Protein AF-A0A661YUP9-F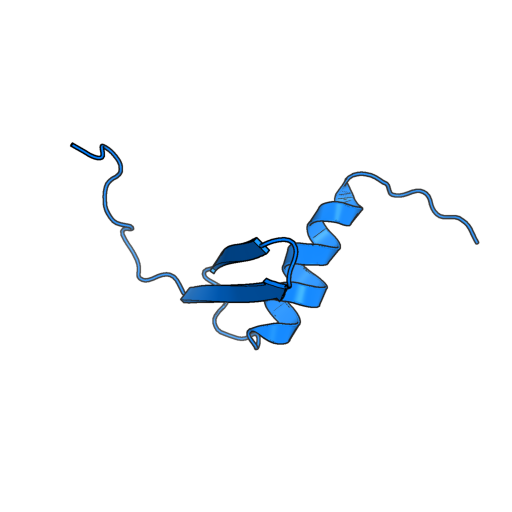1 (afdb_monomer)

pLDDT: mean 83.44, std 16.95, range [36.41, 97.25]

Mean predicted 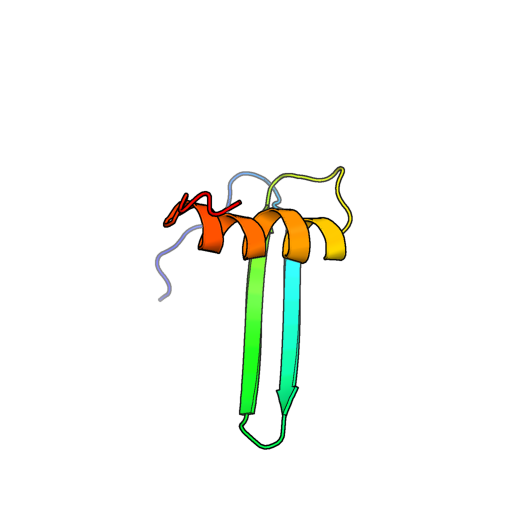aligned error: 7.97 Å

Solvent-accessible surface area (backbone atoms only — not comparable to full-atom values): 4087 Å² total; per-residue (Å²): 129,86,84,78,76,82,73,96,62,92,64,50,76,44,78,49,80,46,80,53,99,92,45,76,50,77,47,80,46,79,41,83,70,76,90,59,54,69,68,54,45,44,59,67,49,52,56,46,54,69,49,74,81,58,88,72,87,73,130

Secondary structure (DSSP, 8-state):
---PPPPSS--EEEEEEEEETTEEEEEEEEES--SS-HHHIIIIIIIHHHGGG------

Radius of gyration: 15.33 Å; Cα contacts (8 Å, |Δi|>4): 39; chains: 1; bounding box: 32×45×31 Å

Sequence (59 aa):
MYKAGSWAKPEKVIVKVEVSEQGTNIRYIVTNLAEFKAKALYEKGYCARVCHGTQNKRA

Structure (mmCIF, N/CA/C/O backbone):
data_AF-A0A661YUP9-F1
#
_entry.id   AF-A0A661YUP9-F1
#
loop_
_atom_site.group_PDB
_atom_site.id
_atom_site.type_symbol
_atom_site.label_atom_id
_atom_site.label_alt_id
_atom_site.label_comp_id
_atom_site.label_asym_id
_atom_site.label_entity_id
_atom_site.label_seq_id
_atom_site.pdbx_PDB_ins_code
_atom_site.Cartn_x
_atom_site.Cartn_y
_atom_site.Cartn_z
_atom_site.occupancy
_atom_site.B_iso_or_equiv
_atom_site.auth_seq_id
_atom_site.auth_comp_id
_atom_site.auth_asym_id
_atom_site.auth_atom_id
_atom_site.pdbx_PDB_model_num
ATOM 1 N N . MET A 1 1 ? -16.955 -13.988 -16.916 1.00 70.94 1 MET A N 1
ATOM 2 C CA . MET A 1 1 ? -15.549 -14.318 -16.591 1.00 70.94 1 MET A CA 1
ATOM 3 C C . MET A 1 1 ? -14.737 -13.028 -16.610 1.00 70.94 1 MET A C 1
ATOM 5 O O . MET A 1 1 ? -14.938 -12.236 -17.526 1.00 70.94 1 MET A O 1
ATOM 9 N N . TYR A 1 2 ? -13.915 -12.768 -15.587 1.00 77.75 2 TYR A N 1
ATOM 10 C CA . TYR A 1 2 ? -13.061 -11.573 -15.528 1.00 77.75 2 TYR A CA 1
ATOM 11 C C . TYR A 1 2 ? -12.066 -11.589 -16.698 1.00 77.75 2 TYR A C 1
ATOM 13 O O . TYR A 1 2 ? -11.462 -12.624 -16.963 1.00 77.75 2 TYR A O 1
ATOM 21 N N . LYS A 1 3 ? -11.964 -10.480 -17.441 1.00 88.00 3 LYS A N 1
ATOM 22 C CA . LYS A 1 3 ? -11.248 -10.426 -18.730 1.00 88.00 3 LYS A CA 1
ATOM 23 C C . LYS A 1 3 ? -9.789 -9.976 -18.623 1.00 88.00 3 LYS A C 1
ATOM 25 O O . LYS A 1 3 ? -9.087 -10.019 -19.629 1.00 88.00 3 LYS A O 1
ATOM 30 N N . ALA A 1 4 ? -9.337 -9.505 -17.460 1.00 86.44 4 ALA A N 1
ATOM 31 C CA . ALA A 1 4 ? -7.953 -9.065 -17.325 1.00 86.44 4 ALA A CA 1
ATOM 32 C C . ALA A 1 4 ? -7.031 -10.275 -17.131 1.00 86.44 4 ALA A C 1
ATOM 34 O O . ALA A 1 4 ? -7.311 -11.152 -16.312 1.00 86.44 4 ALA A O 1
ATOM 35 N N . GLY A 1 5 ? -5.944 -10.311 -17.900 1.00 85.94 5 GLY A N 1
ATOM 36 C CA . GLY A 1 5 ? -4.880 -11.295 -17.735 1.00 85.94 5 GLY A CA 1
ATOM 37 C C . GLY A 1 5 ? -3.995 -10.992 -16.525 1.00 85.94 5 GLY A C 1
ATOM 38 O O . GLY A 1 5 ? -4.048 -9.907 -15.945 1.00 85.94 5 GLY A O 1
ATOM 39 N N . SER A 1 6 ? -3.163 -11.963 -16.160 1.00 88.31 6 SER A N 1
ATOM 40 C CA . SER A 1 6 ? -2.132 -11.795 -15.135 1.00 88.31 6 SER A CA 1
ATOM 41 C C . SER A 1 6 ? -1.013 -10.869 -15.617 1.00 88.31 6 SER A C 1
ATOM 43 O O . SER A 1 6 ? -0.744 -10.765 -16.815 1.00 88.31 6 SER A O 1
ATOM 45 N N . TRP A 1 7 ? -0.316 -10.223 -14.684 1.00 89.19 7 TRP A N 1
ATOM 46 C CA . TRP A 1 7 ? 0.883 -9.450 -15.006 1.00 89.19 7 TRP A CA 1
ATOM 47 C C . TRP A 1 7 ? 2.034 -10.355 -15.455 1.00 89.19 7 TRP A C 1
ATOM 49 O O . TRP A 1 7 ? 2.213 -11.456 -14.940 1.00 89.19 7 TRP A O 1
ATOM 59 N N . ALA A 1 8 ? 2.852 -9.853 -16.384 1.00 90.81 8 ALA A N 1
ATOM 60 C CA . ALA A 1 8 ? 4.042 -10.557 -16.865 1.00 90.81 8 ALA A CA 1
ATOM 61 C C . ALA A 1 8 ? 5.154 -10.661 -15.804 1.00 90.81 8 ALA A C 1
ATOM 63 O O . ALA A 1 8 ? 6.035 -11.511 -15.911 1.00 90.81 8 ALA A O 1
ATOM 64 N N . LYS A 1 9 ? 5.139 -9.780 -14.797 1.00 89.81 9 LYS A N 1
ATOM 65 C CA . LYS A 1 9 ? 6.106 -9.738 -13.698 1.00 89.81 9 LYS A CA 1
ATOM 66 C C . LYS A 1 9 ? 5.371 -9.654 -12.360 1.00 89.81 9 LYS A C 1
ATOM 68 O O . LYS A 1 9 ? 4.272 -9.099 -12.318 1.00 89.81 9 LYS A O 1
ATOM 73 N N . PRO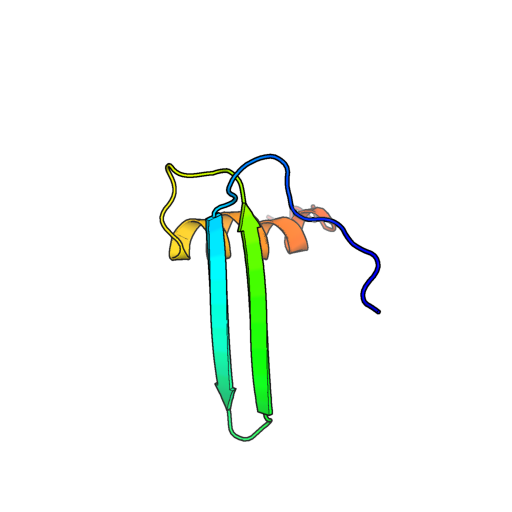 A 1 10 ? 5.956 -10.189 -11.275 1.00 88.31 10 PRO A N 1
ATOM 74 C CA . PRO A 1 10 ? 5.389 -10.028 -9.947 1.00 88.31 10 PRO A CA 1
ATOM 75 C C . PRO A 1 10 ? 5.455 -8.557 -9.527 1.00 88.31 10 PRO A C 1
ATOM 77 O O . PRO A 1 10 ? 6.516 -7.938 -9.565 1.00 88.31 10 PRO A O 1
ATOM 80 N N . GLU A 1 11 ? 4.317 -8.021 -9.098 1.00 91.12 11 GLU A N 1
ATOM 81 C CA . GLU A 1 11 ? 4.193 -6.665 -8.569 1.00 91.12 11 GLU A CA 1
ATOM 82 C C . GLU A 1 11 ? 3.968 -6.713 -7.056 1.00 91.12 11 GLU A C 1
ATOM 84 O O . GLU A 1 11 ? 3.302 -7.611 -6.532 1.00 91.12 11 GLU A O 1
ATOM 89 N N . LYS A 1 12 ? 4.505 -5.731 -6.332 1.00 91.50 12 LYS A N 1
ATOM 90 C CA . LYS A 1 12 ? 4.289 -5.607 -4.890 1.00 91.50 12 LYS A CA 1
ATOM 91 C C . LYS A 1 12 ? 2.934 -4.954 -4.645 1.00 91.50 12 LYS A C 1
ATOM 93 O O . LYS A 1 12 ? 2.648 -3.872 -5.157 1.00 91.50 12 LYS A O 1
ATOM 98 N N . VAL A 1 13 ? 2.116 -5.592 -3.813 1.00 92.88 13 VAL A N 1
ATOM 99 C CA . VAL A 1 13 ? 0.791 -5.088 -3.434 1.00 92.88 13 VAL A CA 1
ATOM 100 C C . VAL A 1 13 ? 0.806 -4.655 -1.973 1.00 92.88 13 VAL A C 1
ATOM 102 O O . VAL A 1 13 ? 1.187 -5.415 -1.087 1.00 92.88 13 VAL A O 1
ATOM 105 N N . ILE A 1 14 ? 0.385 -3.418 -1.720 1.00 93.62 14 ILE A N 1
ATOM 106 C CA . ILE A 1 14 ? 0.201 -2.853 -0.383 1.00 93.62 14 ILE A CA 1
ATOM 107 C C . ILE A 1 14 ? -1.285 -2.598 -0.175 1.00 93.62 14 ILE A C 1
ATOM 109 O O . ILE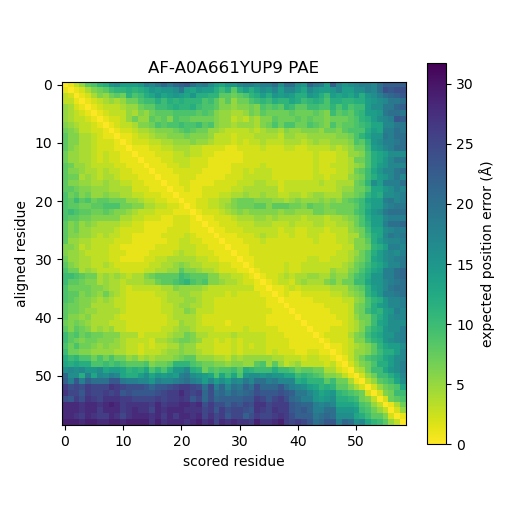 A 1 14 ? -1.944 -2.015 -1.036 1.00 93.62 14 ILE A O 1
ATOM 113 N N . VAL A 1 15 ? -1.799 -2.997 0.986 1.00 95.00 15 VAL A N 1
ATOM 114 C CA . VAL A 1 15 ? -3.200 -2.796 1.363 1.00 95.00 15 VAL A CA 1
ATOM 115 C C . VAL A 1 15 ? -3.270 -1.882 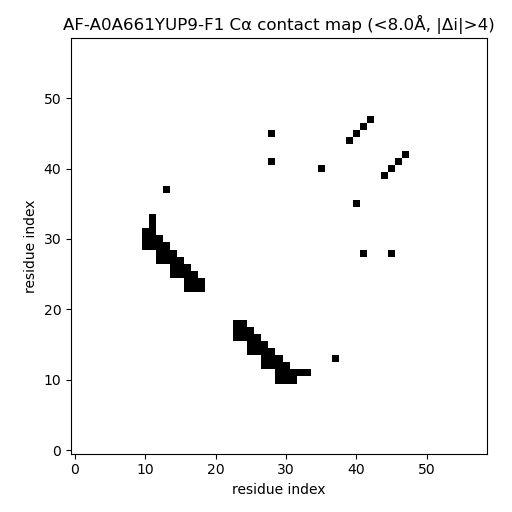2.578 1.00 95.00 15 VAL A C 1
ATOM 117 O O . VAL A 1 15 ? -2.615 -2.134 3.590 1.00 95.00 15 VAL A O 1
ATOM 120 N N . LYS A 1 16 ? -4.080 -0.826 2.487 1.00 93.94 16 LYS A N 1
ATOM 121 C CA . LYS A 1 16 ? -4.500 -0.022 3.636 1.00 93.94 16 LYS A CA 1
ATOM 122 C C . LYS A 1 16 ? -5.963 -0.333 3.917 1.00 93.94 16 LYS A C 1
ATOM 124 O O . LYS A 1 16 ? -6.817 -0.063 3.078 1.00 93.94 16 LYS A O 1
ATOM 129 N N . VAL A 1 17 ? -6.226 -0.874 5.102 1.00 95.00 17 VAL A N 1
ATOM 130 C CA . VAL A 1 17 ? -7.579 -1.126 5.605 1.00 95.00 17 VAL A CA 1
ATOM 131 C C . VAL A 1 17 ? -7.868 -0.130 6.723 1.00 95.00 17 VAL A C 1
ATOM 133 O O . VAL A 1 17 ? -7.040 0.078 7.613 1.00 95.00 17 VAL A O 1
ATOM 136 N N . GLU A 1 18 ? -9.015 0.529 6.645 1.00 94.94 18 GLU A N 1
ATOM 137 C CA . GLU A 1 18 ? -9.561 1.410 7.676 1.00 94.94 18 GLU A CA 1
ATOM 138 C C . GLU A 1 18 ? -10.968 0.926 7.998 1.00 94.94 18 GLU A C 1
ATOM 140 O O . GLU A 1 18 ? -11.792 0.807 7.098 1.00 94.94 18 GLU A O 1
ATOM 145 N N . VAL A 1 19 ? -11.229 0.611 9.264 1.00 96.94 19 VAL A N 1
ATOM 146 C CA . VAL A 1 19 ? -12.538 0.143 9.731 1.00 96.94 19 VAL A CA 1
ATO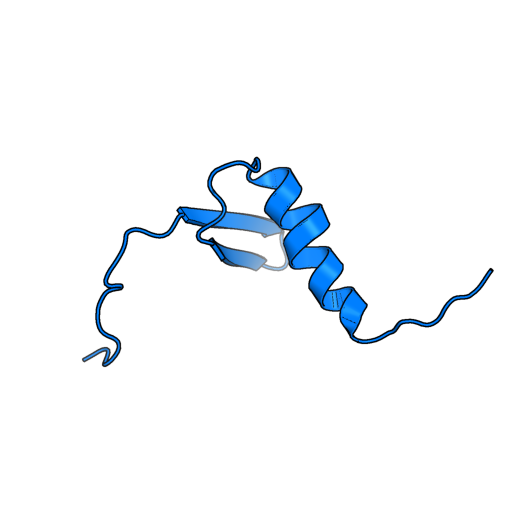M 147 C C . VAL A 1 19 ? -13.051 1.152 10.744 1.00 96.94 19 VAL A C 1
ATOM 149 O O . VAL A 1 19 ? -12.346 1.475 11.699 1.00 96.94 19 VAL A O 1
ATOM 152 N N . SER A 1 20 ? -14.258 1.660 10.525 1.00 96.50 20 SER A N 1
ATOM 153 C CA . SER A 1 20 ? -14.974 2.519 11.464 1.00 96.50 20 SER A CA 1
ATOM 154 C C . SER A 1 20 ? -16.441 2.101 11.548 1.00 96.50 20 SER A C 1
ATOM 156 O O . SER A 1 20 ? -16.911 1.272 10.769 1.00 96.50 20 SER A O 1
ATOM 158 N N . GLU A 1 21 ? -17.187 2.712 12.466 1.00 96.69 21 GLU A N 1
ATOM 159 C CA . GLU A 1 21 ? -18.645 2.540 12.568 1.00 96.69 21 GLU A CA 1
ATOM 160 C C . GLU A 1 21 ? -19.381 2.937 11.276 1.00 96.69 21 GLU A C 1
ATOM 162 O O . GLU A 1 21 ? -20.474 2.454 11.004 1.00 96.69 21 GLU A O 1
ATOM 167 N N . GLN A 1 22 ? -18.764 3.787 10.449 1.00 94.25 22 GLN A N 1
ATOM 168 C CA . GLN A 1 22 ? -19.312 4.249 9.171 1.00 94.25 22 GLN A CA 1
ATOM 169 C C . GLN A 1 22 ? -19.018 3.280 8.014 1.00 94.25 22 GLN A C 1
ATOM 171 O O . GLN A 1 22 ? -19.527 3.469 6.910 1.00 94.25 22 GLN A O 1
ATOM 176 N N . GLY A 1 23 ? -18.194 2.253 8.242 1.00 95.50 23 GLY A N 1
ATOM 177 C CA . GLY A 1 23 ? -17.889 1.214 7.266 1.00 95.50 23 GLY A CA 1
ATOM 178 C C . GLY A 1 23 ? -16.401 0.898 7.130 1.00 95.50 23 GLY A C 1
ATOM 179 O O . GLY A 1 23 ? -15.544 1.379 7.871 1.00 95.50 23 GLY A O 1
ATOM 180 N N . THR A 1 24 ? -16.095 0.049 6.147 1.00 97.25 24 THR A N 1
ATOM 181 C CA . THR A 1 24 ? -14.728 -0.386 5.836 1.00 97.25 24 THR A CA 1
ATOM 182 C C . THR A 1 24 ? -14.230 0.305 4.571 1.00 97.25 24 THR A C 1
ATOM 184 O O . THR A 1 24 ? -14.835 0.184 3.508 1.00 97.25 24 THR A O 1
ATOM 187 N N . ASN A 1 25 ? -13.096 0.990 4.668 1.00 94.38 25 ASN A N 1
ATOM 188 C CA . ASN A 1 25 ? -12.405 1.622 3.554 1.00 94.38 25 ASN A CA 1
ATOM 189 C C . ASN A 1 25 ? -11.108 0.864 3.247 1.00 94.38 25 ASN A C 1
ATOM 191 O O . ASN A 1 25 ? -10.154 0.882 4.029 1.00 94.38 25 ASN A O 1
ATOM 195 N N . ILE A 1 26 ? -11.088 0.179 2.102 1.00 95.75 26 ILE A N 1
ATOM 196 C CA . ILE A 1 26 ? -9.952 -0.627 1.648 1.00 95.75 26 ILE A CA 1
ATOM 197 C C . ILE A 1 26 ? -9.324 0.038 0.430 1.00 95.75 26 ILE A C 1
ATOM 199 O O . ILE A 1 26 ? -9.994 0.293 -0.570 1.00 95.75 26 ILE A O 1
ATOM 203 N N . ARG A 1 27 ? -8.015 0.283 0.496 1.00 94.00 27 ARG A N 1
ATOM 204 C CA . ARG A 1 27 ? -7.230 0.839 -0.609 1.00 94.00 27 ARG A CA 1
ATOM 205 C C . ARG A 1 27 ? -6.093 -0.105 -0.968 1.00 94.00 27 ARG A C 1
ATOM 207 O O . ARG A 1 27 ? -5.347 -0.541 -0.091 1.00 94.00 27 ARG A O 1
ATOM 214 N N . TYR A 1 28 ? -5.943 -0.364 -2.263 1.00 93.69 28 TYR A N 1
ATOM 215 C CA . TYR A 1 28 ? -4.879 -1.192 -2.823 1.00 93.69 28 TYR A CA 1
ATOM 216 C C . TYR A 1 28 ? -3.902 -0.317 -3.604 1.00 93.69 28 TYR A C 1
ATOM 218 O O . TYR A 1 28 ? -4.303 0.482 -4.448 1.00 93.69 28 TYR A O 1
ATOM 226 N N . ILE A 1 29 ? -2.612 -0.485 -3.334 1.00 92.00 29 ILE A N 1
ATOM 227 C CA . ILE A 1 29 ? -1.528 0.140 -4.086 1.00 92.00 29 ILE A CA 1
ATOM 228 C C . ILE A 1 29 ? -0.700 -0.985 -4.693 1.00 92.00 29 ILE A C 1
ATOM 230 O O . ILE A 1 29 ? -0.063 -1.746 -3.967 1.00 92.00 29 ILE A O 1
ATOM 234 N N . VAL A 1 30 ? -0.703 -1.069 -6.020 1.00 92.56 30 VAL A N 1
ATOM 235 C CA . VAL A 1 30 ? 0.166 -1.972 -6.784 1.00 92.56 30 VAL A CA 1
ATOM 236 C C . VAL A 1 30 ? 1.377 -1.173 -7.257 1.00 92.56 30 VAL A C 1
ATOM 238 O O . VAL A 1 30 ? 1.222 -0.061 -7.767 1.00 92.56 30 VAL A O 1
ATOM 241 N N . THR A 1 31 ? 2.584 -1.685 -7.029 1.00 90.81 31 THR A N 1
ATOM 242 C CA . THR A 1 31 ? 3.826 -0.982 -7.361 1.00 90.81 31 THR A CA 1
ATOM 243 C C . THR A 1 31 ? 4.982 -1.941 -7.628 1.00 90.81 31 THR A C 1
ATOM 245 O O . THR A 1 31 ? 5.116 -2.963 -6.961 1.00 90.81 31 THR A O 1
ATOM 248 N N . ASN A 1 32 ? 5.878 -1.545 -8.530 1.00 91.44 32 ASN A N 1
ATOM 249 C CA . ASN A 1 32 ? 7.153 -2.215 -8.780 1.00 91.44 32 ASN A CA 1
ATOM 250 C C . ASN A 1 32 ? 8.283 -1.698 -7.867 1.00 91.44 32 ASN A C 1
ATOM 252 O O . ASN A 1 32 ? 9.419 -2.162 -7.949 1.00 91.44 32 ASN A O 1
ATOM 256 N N . LEU A 1 33 ? 7.994 -0.727 -6.991 1.00 90.38 33 LEU A N 1
ATOM 257 C CA . LEU A 1 33 ? 8.977 -0.119 -6.102 1.00 90.38 33 LEU A CA 1
ATOM 258 C C . LEU A 1 33 ? 9.235 -1.014 -4.879 1.00 90.38 33 LEU A C 1
ATOM 260 O O . LEU A 1 33 ? 8.523 -0.980 -3.865 1.00 90.38 33 LEU A O 1
ATOM 264 N N . ALA A 1 34 ? 10.282 -1.830 -4.973 1.00 85.56 34 ALA A N 1
ATOM 265 C CA . ALA A 1 34 ? 10.665 -2.762 -3.916 1.00 85.56 34 ALA A CA 1
ATOM 266 C C . ALA A 1 34 ? 11.342 -2.069 -2.719 1.00 85.56 34 ALA A C 1
ATOM 268 O O . ALA A 1 34 ? 11.122 -2.474 -1.576 1.00 85.56 34 ALA A O 1
ATOM 269 N N . GLU A 1 35 ? 12.091 -0.998 -2.980 1.00 90.44 35 GLU A N 1
ATOM 270 C CA . GLU A 1 35 ? 12.987 -0.312 -2.037 1.00 90.44 35 GLU A CA 1
ATOM 271 C C . GLU A 1 35 ? 12.280 0.457 -0.907 1.00 90.44 35 GLU A C 1
ATOM 273 O O . GLU A 1 35 ? 12.840 0.645 0.173 1.00 90.44 35 GLU A O 1
ATOM 278 N N . PHE A 1 36 ? 11.021 0.858 -1.102 1.00 90.38 36 PHE A N 1
ATOM 279 C CA . PHE A 1 36 ? 10.289 1.640 -0.106 1.00 90.38 36 PHE A CA 1
ATOM 280 C C . PHE A 1 36 ? 9.423 0.779 0.821 1.00 90.38 36 PHE A C 1
ATOM 282 O O . PHE A 1 36 ? 8.782 -0.205 0.428 1.00 90.38 36 PHE A O 1
ATOM 289 N N . LYS A 1 37 ? 9.326 1.211 2.083 1.00 93.31 37 LYS A N 1
ATOM 290 C CA . LYS A 1 37 ? 8.391 0.641 3.064 1.00 93.31 37 LYS A CA 1
ATOM 291 C C . LYS A 1 37 ? 6.944 0.982 2.697 1.00 93.31 37 LYS A C 1
ATOM 293 O O . LYS A 1 37 ? 6.665 2.061 2.176 1.00 93.31 37 LYS A O 1
ATOM 298 N N . ALA A 1 38 ? 6.013 0.098 3.057 1.00 91.75 38 ALA A N 1
ATOM 299 C CA . ALA A 1 38 ? 4.588 0.246 2.748 1.00 91.75 38 ALA A CA 1
ATOM 300 C C . ALA A 1 38 ? 3.994 1.591 3.210 1.00 91.75 38 ALA A C 1
ATOM 302 O O . ALA A 1 38 ? 3.309 2.259 2.439 1.00 91.75 38 ALA A O 1
ATOM 303 N N . LYS A 1 39 ? 4.327 2.030 4.433 1.00 90.88 39 LYS A N 1
ATOM 304 C CA . LYS A 1 39 ? 3.894 3.326 4.981 1.00 90.88 39 LYS A CA 1
ATOM 305 C C . LYS A 1 39 ? 4.364 4.506 4.123 1.00 90.88 39 LYS A C 1
ATOM 307 O O . LYS A 1 39 ? 3.564 5.369 3.786 1.00 90.88 39 LYS A O 1
ATOM 312 N N . ALA A 1 40 ? 5.636 4.512 3.720 1.00 92.00 40 ALA A N 1
ATOM 313 C CA . ALA A 1 40 ? 6.196 5.585 2.899 1.00 92.00 40 ALA A CA 1
ATOM 314 C C . ALA A 1 40 ? 5.543 5.637 1.510 1.00 92.00 40 ALA A C 1
ATOM 316 O O . ALA A 1 40 ? 5.231 6.721 1.023 1.00 92.00 40 ALA A O 1
ATOM 317 N N . LEU A 1 41 ? 5.282 4.477 0.901 1.00 92.31 41 LEU A N 1
ATOM 318 C CA . LEU A 1 41 ? 4.574 4.387 -0.379 1.00 92.31 41 LEU A CA 1
ATOM 319 C C . LEU A 1 41 ? 3.136 4.901 -0.285 1.00 92.31 41 LEU A C 1
ATOM 321 O O . LEU A 1 41 ? 2.680 5.586 -1.199 1.00 92.31 41 LEU A O 1
ATOM 325 N N . TYR A 1 42 ? 2.438 4.623 0.817 1.00 91.69 42 TYR A N 1
ATOM 326 C CA . TYR A 1 42 ? 1.105 5.169 1.056 1.00 91.69 42 TYR A CA 1
ATOM 327 C C . TYR A 1 42 ? 1.149 6.691 1.259 1.00 91.69 42 TYR A C 1
ATOM 329 O O . TYR A 1 42 ? 0.556 7.437 0.487 1.00 91.69 42 TYR A O 1
ATOM 337 N N . GLU A 1 43 ? 1.902 7.169 2.250 1.00 90.19 43 GLU A N 1
ATOM 338 C CA . GLU A 1 43 ? 1.883 8.576 2.668 1.00 90.19 43 GLU A CA 1
ATOM 339 C C . GLU A 1 43 ? 2.522 9.511 1.635 1.00 90.19 43 GLU A C 1
ATOM 341 O O . GLU A 1 43 ? 1.945 10.533 1.271 1.00 90.19 43 GLU A O 1
ATOM 346 N N . LYS A 1 44 ? 3.712 9.163 1.137 1.00 89.38 44 LYS A N 1
ATOM 347 C CA . LYS A 1 44 ? 4.497 10.036 0.249 1.00 89.38 44 LYS A CA 1
ATOM 348 C C . LYS A 1 44 ? 4.298 9.728 -1.229 1.00 89.38 44 LYS A C 1
ATOM 350 O O . LYS A 1 44 ? 4.593 10.572 -2.062 1.00 89.38 44 LYS A O 1
ATOM 355 N N . GLY A 1 45 ? 3.834 8.526 -1.562 1.00 88.94 45 GLY A N 1
ATOM 356 C CA . GLY A 1 45 ? 3.601 8.112 -2.944 1.00 88.94 45 GLY A CA 1
ATOM 357 C C . GLY A 1 45 ? 2.140 8.253 -3.355 1.00 88.94 45 GLY A C 1
ATOM 358 O O . GLY A 1 45 ? 1.837 8.908 -4.347 1.00 88.94 45 GLY A O 1
ATOM 359 N N . TYR A 1 46 ? 1.227 7.609 -2.627 1.00 89.00 46 TYR A N 1
ATOM 360 C CA . TYR A 1 46 ? -0.196 7.575 -2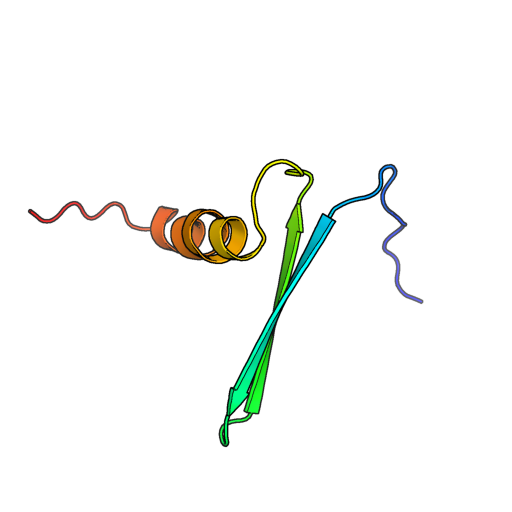.965 1.00 89.00 46 TYR A CA 1
ATOM 361 C C . TYR A 1 46 ? -0.925 8.853 -2.539 1.00 89.00 46 TYR A C 1
ATOM 363 O O . TYR A 1 46 ? -1.533 9.506 -3.383 1.00 89.00 46 TYR A O 1
ATOM 371 N N . CYS A 1 47 ? -0.821 9.270 -1.274 1.00 87.56 47 CYS A N 1
ATOM 372 C CA . CYS A 1 47 ? -1.504 10.484 -0.813 1.00 87.56 47 CYS A CA 1
ATOM 373 C C . CYS A 1 47 ? -0.948 11.744 -1.493 1.00 87.56 47 CYS A C 1
ATOM 375 O O . CYS A 1 47 ? -1.717 12.602 -1.915 1.00 87.56 47 CYS A O 1
ATOM 377 N N . ALA A 1 48 ? 0.371 11.831 -1.699 1.00 86.31 48 ALA A N 1
ATOM 378 C CA . ALA A 1 48 ? 0.974 12.961 -2.412 1.00 86.31 48 ALA A CA 1
ATOM 379 C C . ALA A 1 48 ? 0.546 13.060 -3.891 1.00 86.31 48 ALA A C 1
ATOM 381 O O . ALA A 1 48 ? 0.539 14.157 -4.452 1.00 86.31 48 ALA A O 1
ATOM 382 N N . ARG A 1 49 ? 0.163 11.940 -4.527 1.00 77.69 49 ARG A N 1
ATOM 383 C CA . ARG A 1 49 ? -0.385 11.939 -5.895 1.00 77.69 49 ARG A CA 1
ATOM 384 C C . ARG A 1 49 ? -1.730 12.655 -5.980 1.00 77.69 49 ARG A C 1
ATOM 386 O O . ARG A 1 49 ? -1.973 13.334 -6.969 1.00 77.69 49 ARG A O 1
ATOM 393 N N . VAL A 1 50 ? -2.567 12.563 -4.945 1.00 64.44 50 VAL A N 1
ATOM 394 C CA . VAL A 1 50 ? -3.845 13.298 -4.886 1.00 64.44 50 VAL A CA 1
ATOM 395 C C . VAL A 1 50 ? -3.600 14.813 -4.907 1.00 64.44 50 VAL A C 1
ATOM 397 O O . VAL A 1 50 ? -4.358 15.556 -5.522 1.00 64.44 50 VAL A O 1
ATOM 400 N N . CYS A 1 51 ? -2.485 15.272 -4.331 1.00 54.62 51 CYS A N 1
ATOM 401 C CA . CYS A 1 51 ? -2.113 16.687 -4.311 1.00 54.62 51 CYS A CA 1
ATOM 402 C C . CYS A 1 51 ? -1.468 17.196 -5.615 1.00 54.62 51 CYS A C 1
ATOM 404 O O . CYS A 1 51 ? -1.320 18.406 -5.781 1.00 54.62 51 CYS A O 1
ATOM 406 N N . HIS A 1 52 ? -1.125 16.323 -6.571 1.00 52.72 52 HIS A N 1
ATOM 407 C CA . HIS A 1 52 ? -0.578 16.725 -7.879 1.00 52.72 52 HIS A CA 1
ATOM 408 C C . HIS A 1 52 ? -1.635 17.284 -8.857 1.00 52.72 52 HIS A C 1
ATOM 410 O O . HIS A 1 52 ? -1.320 17.527 -10.017 1.00 52.72 52 HIS A O 1
ATOM 416 N N . GLY A 1 53 ? -2.873 17.515 -8.401 1.00 50.84 53 GLY A N 1
ATOM 417 C CA . GLY A 1 53 ? -3.894 18.293 -9.119 1.00 50.84 53 GLY A CA 1
ATOM 418 C C . GLY A 1 53 ? -4.006 19.758 -8.676 1.00 50.84 53 GLY A C 1
ATOM 419 O O . GLY A 1 53 ? -4.655 20.552 -9.346 1.00 50.84 53 GLY A O 1
ATOM 420 N N . THR A 1 54 ? -3.368 20.146 -7.570 1.00 47.19 54 THR A N 1
ATOM 421 C CA . THR A 1 54 ? -3.426 21.516 -7.042 1.00 47.19 54 THR A CA 1
ATOM 422 C C . THR A 1 54 ? -2.069 21.912 -6.482 1.00 47.19 54 THR A C 1
ATOM 424 O O . THR A 1 54 ? -1.854 21.917 -5.270 1.00 47.19 54 THR A O 1
ATOM 427 N N . GLN A 1 55 ? -1.152 22.322 -7.360 1.00 45.09 55 GLN A N 1
ATOM 428 C CA . GLN A 1 55 ? -0.129 23.277 -6.942 1.00 45.09 55 GLN A CA 1
ATOM 429 C C . GLN A 1 55 ? -0.800 24.640 -6.737 1.00 45.09 55 GLN A C 1
ATOM 431 O O . GLN A 1 55 ? -0.701 25.523 -7.580 1.00 45.09 55 GLN A O 1
ATOM 436 N N . ASN A 1 56 ? -1.499 24.825 -5.617 1.00 40.59 56 ASN A N 1
ATOM 437 C CA . ASN A 1 56 ? -1.679 26.166 -5.080 1.00 40.59 56 ASN A CA 1
ATOM 438 C C . ASN A 1 56 ? -0.623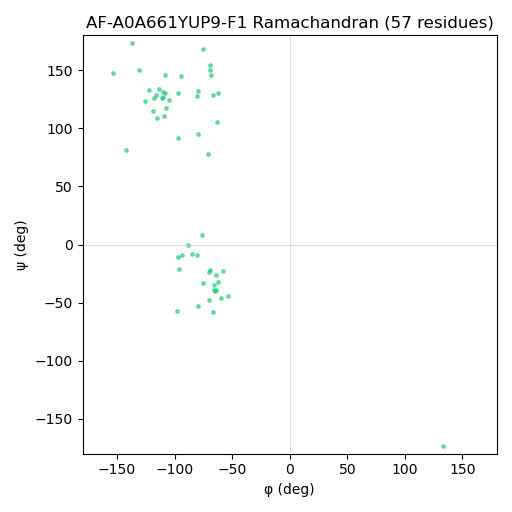 26.351 -3.996 1.00 40.59 56 ASN A C 1
ATOM 440 O O . ASN A 1 56 ? -0.806 25.959 -2.845 1.00 40.59 56 ASN A O 1
ATOM 444 N N . LYS A 1 57 ? 0.525 26.891 -4.414 1.00 48.38 57 LYS A N 1
ATOM 445 C CA . LYS A 1 57 ? 1.510 27.452 -3.499 1.00 48.38 57 LYS A CA 1
ATOM 446 C C . LYS A 1 57 ? 0.840 28.630 -2.793 1.00 48.38 57 LYS A C 1
ATOM 448 O O . LYS A 1 57 ? 0.685 29.689 -3.393 1.00 48.38 57 LYS A O 1
ATOM 453 N N . ARG A 1 58 ? 0.467 28.459 -1.529 1.00 39.44 58 ARG A N 1
ATOM 454 C CA . ARG A 1 58 ? 0.325 29.591 -0.616 1.00 39.44 58 ARG A CA 1
ATOM 455 C C . ARG A 1 58 ? 1.368 29.445 0.475 1.00 39.44 58 ARG A C 1
ATOM 457 O O . ARG A 1 58 ? 1.338 28.491 1.250 1.00 39.44 58 ARG A O 1
ATOM 464 N N . ALA A 1 59 ? 2.341 30.347 0.371 1.00 36.41 59 ALA A N 1
ATOM 465 C CA . ALA A 1 59 ? 3.058 30.904 1.503 1.00 36.41 59 ALA A CA 1
ATOM 466 C C . ALA A 1 59 ? 2.070 31.562 2.478 1.00 36.41 59 ALA A C 1
ATOM 468 O O . ALA A 1 59 ? 0.962 31.936 2.017 1.00 36.41 59 ALA A O 1
#

Foldseek 3Di:
DDDDDDDPDDWDKAWDWDQDPVGIDIDIDTHPPPPDDSVCCVPVNVVVVVCVVDPPDDD

Nearest PDB structures (foldseek):
  3vwo-assembly1_A  TM=3.002E-01  e=2.356E+0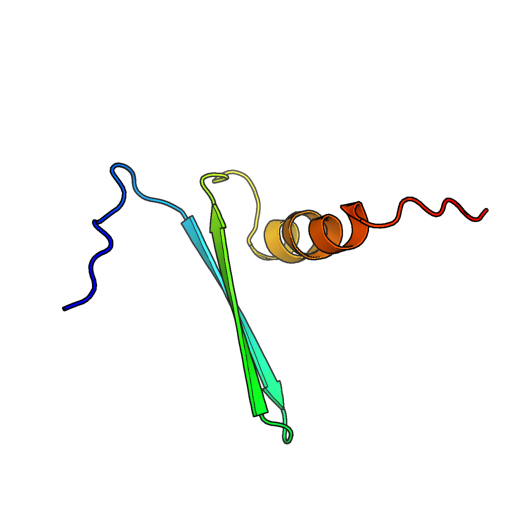0  Sphingomonas sp. A1
  4ofs-assembly2_E  TM=4.512E-01  e=9.990E+00  Thermoplasma acidophilum DSM 1728
  7byf-assembly2_E  TM=2.699E-01  e=5.908E+00  Mus musculus